Protein AF-A0A7L2WEG6-F1 (afdb_monomer_lite)

Radius of gyration: 17.52 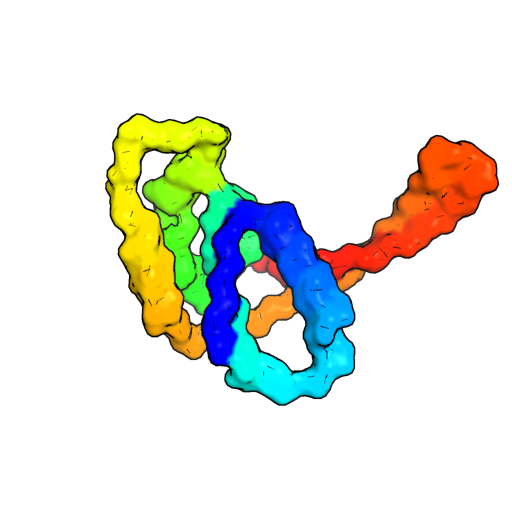Å; chains: 1; bounding box: 52×31×42 Å

Secondary structure (DSSP, 8-state):
-EEEEEE-HHHHHHHHHHHHHHHTTS-TTHHHH-EEEEEE-S--HHHHHHHHH-HHHHHHHSSHHHHHHHTSSS--SS-SS-HHHHHHHHHHH----PPP-EEEEEEEE--SSTTSPPEEEEEEEE-----

Foldseek 3Di:
DEAEQEEAQVSVLVVVVVCCVPPVPDDCVVVVVYAYHYAHQEDYPVLVVCCVVDVLSCVLQVDPLNNVQRNDPDHDPDNPDDNVVSVVVSSVPPDDGDDFAKDWDWDFADDPDPPDHTDIDIRIDGDDDDD

Structure (mmCIF, N/CA/C/O backbone):
data_AF-A0A7L2WEG6-F1
#
_entry.id   AF-A0A7L2WEG6-F1
#
loop_
_atom_site.group_PDB
_atom_site.id
_atom_site.type_symbol
_atom_site.label_atom_id
_atom_site.label_alt_id
_atom_site.label_comp_id
_atom_site.label_asym_id
_atom_site.label_entity_id
_atom_site.label_seq_id
_atom_site.pdbx_PDB_ins_code
_atom_site.Cartn_x
_atom_site.Cartn_y
_atom_site.Cartn_z
_atom_site.occupancy
_atom_site.B_iso_or_equiv
_atom_site.auth_seq_id
_atom_site.auth_comp_id
_atom_site.auth_asym_id
_atom_site.auth_atom_id
_atom_site.pdbx_PDB_model_num
ATOM 1 N N . LEU A 1 1 ? -3.238 -15.852 -1.498 1.00 93.31 1 LEU A N 1
ATOM 2 C CA . LEU A 1 1 ? -2.528 -15.437 -0.267 1.00 93.31 1 LEU A CA 1
ATOM 3 C C . LEU A 1 1 ? -2.514 -13.911 -0.178 1.00 93.31 1 LEU A C 1
ATOM 5 O O . LEU A 1 1 ? -2.204 -13.258 -1.169 1.00 93.31 1 LEU A O 1
ATOM 9 N N . LYS A 1 2 ? -2.889 -13.344 0.976 1.00 94.81 2 LYS A N 1
ATOM 10 C CA . LYS A 1 2 ? -2.813 -11.897 1.239 1.00 94.81 2 LYS A CA 1
ATOM 11 C C . LYS A 1 2 ? -1.497 -11.599 1.960 1.00 94.81 2 LYS A C 1
ATOM 13 O O . LYS A 1 2 ? -1.220 -12.216 2.983 1.00 94.81 2 LYS A O 1
ATOM 18 N N . VAL A 1 3 ? -0.703 -10.683 1.420 1.00 95.12 3 VAL A N 1
ATOM 19 C CA . VAL A 1 3 ? 0.551 -10.206 2.011 1.00 95.12 3 VAL A CA 1
ATOM 20 C C . VAL A 1 3 ? 0.301 -8.798 2.524 1.00 95.12 3 VAL A C 1
ATOM 22 O O . VAL A 1 3 ? 0.122 -7.872 1.735 1.00 95.12 3 VAL A O 1
ATOM 25 N N . VAL A 1 4 ? 0.233 -8.647 3.844 1.00 97.44 4 VAL A N 1
ATOM 26 C CA . VAL A 1 4 ? -0.031 -7.356 4.487 1.00 97.44 4 VAL A CA 1
ATOM 27 C C . VAL A 1 4 ? 1.297 -6.656 4.731 1.00 97.44 4 VAL A C 1
ATOM 29 O O . VAL A 1 4 ? 2.140 -7.152 5.474 1.00 97.44 4 VAL A O 1
ATOM 32 N N . ALA A 1 5 ? 1.486 -5.516 4.081 1.00 96.75 5 ALA A N 1
ATOM 33 C CA . ALA A 1 5 ? 2.670 -4.685 4.196 1.00 96.75 5 ALA A CA 1
ATOM 34 C C . ALA A 1 5 ? 2.345 -3.507 5.114 1.00 96.75 5 ALA A C 1
ATOM 36 O O . ALA A 1 5 ? 1.596 -2.615 4.727 1.00 96.75 5 ALA A O 1
ATOM 37 N N . VAL A 1 6 ? 2.870 -3.534 6.339 1.00 97.12 6 VAL A N 1
ATOM 38 C CA . VAL A 1 6 ? 2.653 -2.479 7.336 1.00 97.12 6 VAL A CA 1
ATOM 39 C C . VAL A 1 6 ? 3.914 -1.630 7.426 1.00 97.12 6 VAL A C 1
ATOM 41 O O . VAL A 1 6 ? 4.958 -2.119 7.855 1.00 97.12 6 VAL A O 1
ATOM 44 N N . GLY A 1 7 ? 3.839 -0.368 7.008 1.00 95.75 7 GLY A N 1
ATOM 45 C CA . GLY A 1 7 ? 5.000 0.516 7.058 1.00 95.75 7 GLY A CA 1
ATOM 46 C C . GLY A 1 7 ? 4.798 1.886 6.420 1.00 95.75 7 GLY A C 1
ATOM 47 O O . GLY A 1 7 ? 3.765 2.196 5.827 1.00 95.75 7 GLY A O 1
ATOM 48 N N . GLY A 1 8 ? 5.818 2.732 6.556 1.00 94.38 8 GLY A N 1
ATOM 49 C CA . GLY A 1 8 ? 5.856 4.045 5.914 1.00 94.38 8 GLY A CA 1
ATOM 50 C C . GLY A 1 8 ? 6.286 3.993 4.445 1.00 94.38 8 GLY A C 1
ATOM 51 O O . GLY A 1 8 ? 6.616 2.937 3.897 1.00 94.38 8 GLY A O 1
ATOM 52 N N . ALA A 1 9 ? 6.350 5.165 3.808 1.00 92.44 9 ALA A N 1
ATOM 53 C CA . ALA A 1 9 ? 6.665 5.296 2.381 1.00 92.44 9 ALA A CA 1
ATOM 54 C C . ALA A 1 9 ? 8.009 4.661 1.973 1.00 92.44 9 ALA A C 1
ATOM 56 O O . ALA A 1 9 ? 8.108 4.034 0.916 1.00 92.44 9 ALA A O 1
ATOM 57 N N . GLY A 1 10 ? 9.038 4.753 2.823 1.00 93.44 10 GLY A N 1
ATOM 58 C CA . GLY A 1 10 ? 10.347 4.134 2.572 1.00 93.44 10 GLY A CA 1
ATOM 59 C C . GLY A 1 10 ? 10.322 2.600 2.604 1.00 93.44 10 GLY A C 1
ATOM 60 O O . GLY A 1 10 ? 10.978 1.949 1.783 1.00 93.44 10 GLY A O 1
ATOM 61 N N . TYR A 1 11 ? 9.523 2.017 3.503 1.00 95.44 11 TYR A N 1
ATOM 62 C CA . TYR A 1 11 ? 9.319 0.570 3.579 1.00 95.44 11 TYR A CA 1
ATOM 63 C C . TYR A 1 11 ? 8.584 0.063 2.336 1.00 95.44 11 TYR A C 1
ATOM 65 O O . TYR A 1 11 ? 9.092 -0.823 1.650 1.00 95.44 11 TYR A O 1
ATOM 73 N N . HIS A 1 12 ? 7.460 0.686 1.967 1.00 95.31 12 HIS A N 1
ATOM 74 C CA . HIS A 1 12 ? 6.720 0.300 0.763 1.00 95.31 12 HIS A CA 1
ATOM 75 C C . HIS A 1 12 ? 7.523 0.515 -0.524 1.00 95.31 12 HIS A C 1
ATOM 77 O O . HIS A 1 12 ? 7.442 -0.305 -1.434 1.00 95.31 12 HIS A O 1
ATOM 83 N N . SER A 1 13 ? 8.377 1.542 -0.586 1.00 93.81 13 SER A N 1
ATOM 84 C CA . SER A 1 13 ? 9.316 1.725 -1.705 1.00 93.81 13 SER A CA 1
ATOM 85 C C . SER A 1 13 ? 10.346 0.592 -1.793 1.00 93.81 13 SER A C 1
ATOM 87 O O . SER A 1 13 ? 10.727 0.163 -2.881 1.00 93.81 13 SER A O 1
ATOM 89 N N . THR A 1 14 ? 10.807 0.078 -0.651 1.00 94.88 14 THR A N 1
ATOM 90 C CA . THR A 1 14 ? 11.708 -1.085 -0.608 1.00 94.88 14 THR A CA 1
ATOM 91 C C . THR A 1 14 ? 10.979 -2.365 -1.002 1.00 94.88 14 THR A C 1
ATOM 93 O O . THR A 1 14 ? 11.512 -3.147 -1.788 1.00 94.88 14 THR A O 1
ATOM 96 N N . LEU A 1 15 ? 9.742 -2.544 -0.538 1.00 94.88 15 LEU A N 1
ATOM 97 C CA . LEU A 1 15 ? 8.889 -3.655 -0.947 1.00 94.88 15 LEU A CA 1
ATOM 98 C C . LEU A 1 15 ? 8.625 -3.636 -2.457 1.00 94.88 15 LEU A C 1
ATOM 100 O O . LEU A 1 15 ? 8.749 -4.676 -3.095 1.00 94.88 15 LEU A O 1
ATOM 104 N N . LEU A 1 16 ? 8.341 -2.467 -3.039 1.00 94.94 16 LEU A N 1
ATOM 105 C CA . LEU A 1 16 ? 8.167 -2.300 -4.483 1.00 94.94 16 LEU A CA 1
ATOM 106 C C . LEU A 1 16 ? 9.428 -2.705 -5.253 1.00 94.94 16 LEU A C 1
ATOM 108 O O . LEU A 1 16 ? 9.336 -3.440 -6.232 1.00 94.94 16 LEU A O 1
ATOM 112 N N . ARG A 1 17 ? 10.616 -2.295 -4.789 1.00 94.88 17 ARG A N 1
ATOM 113 C CA . ARG A 1 17 ? 11.888 -2.749 -5.378 1.00 94.88 17 ARG A CA 1
ATOM 114 C C . ARG A 1 17 ? 12.020 -4.269 -5.349 1.00 94.88 17 ARG A C 1
ATOM 116 O O . ARG A 1 17 ? 12.395 -4.866 -6.356 1.00 94.88 17 ARG A O 1
ATOM 123 N N . CY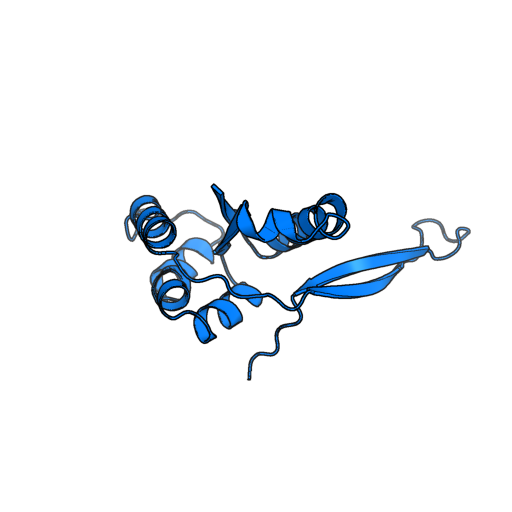S A 1 18 ? 11.699 -4.901 -4.221 1.00 93.38 18 CYS A N 1
ATOM 124 C CA . CYS A 1 18 ? 11.730 -6.359 -4.099 1.00 93.38 18 CYS A CA 1
ATOM 125 C C . CYS A 1 18 ? 10.706 -7.033 -5.019 1.00 93.38 18 CYS A C 1
ATOM 127 O O . CYS A 1 18 ? 11.039 -8.029 -5.659 1.00 93.38 18 CYS A O 1
ATOM 129 N N . PHE A 1 19 ? 9.498 -6.481 -5.104 1.00 92.81 19 PHE A N 1
ATOM 130 C CA . PHE A 1 19 ? 8.436 -6.936 -5.991 1.00 92.81 19 PHE A CA 1
ATOM 131 C C . PHE A 1 19 ? 8.883 -6.889 -7.455 1.00 92.81 19 PHE A C 1
ATOM 133 O O . PHE A 1 19 ? 8.857 -7.917 -8.124 1.00 92.81 19 PHE A O 1
ATOM 140 N N . VAL A 1 20 ? 9.381 -5.746 -7.937 1.00 93.00 20 VAL A N 1
ATOM 141 C CA . VAL A 1 20 ? 9.833 -5.598 -9.331 1.00 93.00 20 VAL A CA 1
ATOM 142 C C . VAL A 1 20 ? 10.987 -6.556 -9.622 1.00 93.00 20 VAL A C 1
ATOM 144 O O . VAL A 1 20 ? 10.927 -7.312 -10.588 1.00 93.00 20 VAL A O 1
ATOM 147 N N . ARG A 1 21 ? 11.989 -6.613 -8.734 1.00 92.44 21 ARG A N 1
ATOM 148 C CA . ARG A 1 21 ? 13.176 -7.463 -8.906 1.00 92.44 21 ARG A CA 1
ATOM 149 C C . ARG A 1 21 ? 12.860 -8.958 -8.985 1.00 92.44 21 ARG A C 1
ATOM 151 O O . ARG A 1 21 ? 13.499 -9.660 -9.759 1.00 92.44 21 ARG A O 1
ATOM 158 N N . HIS A 1 22 ? 11.941 -9.461 -8.161 1.00 91.50 22 HIS A N 1
ATOM 159 C CA . HIS A 1 22 ? 11.725 -10.910 -8.027 1.00 91.50 22 HIS A CA 1
ATOM 160 C C . HIS A 1 22 ? 10.451 -11.415 -8.708 1.00 91.50 22 HIS A C 1
ATOM 162 O O . HIS A 1 22 ? 10.366 -12.605 -9.019 1.00 91.50 22 HIS A O 1
ATOM 168 N N . LEU A 1 23 ? 9.458 -10.546 -8.908 1.00 90.38 23 LEU A N 1
ATOM 169 C CA . LEU A 1 23 ? 8.154 -10.895 -9.478 1.00 90.38 23 LEU A CA 1
ATOM 170 C C . LEU A 1 23 ? 7.897 -10.218 -10.827 1.00 90.38 23 LEU A C 1
ATOM 172 O O . LEU A 1 23 ? 7.158 -10.776 -11.630 1.00 90.38 23 LEU A O 1
ATOM 176 N N . GLY A 1 24 ? 8.529 -9.074 -11.116 1.00 87.25 24 GLY A N 1
ATOM 177 C CA . GLY A 1 24 ? 8.292 -8.322 -12.355 1.00 87.25 24 GLY A CA 1
ATOM 178 C C . GLY A 1 24 ? 8.636 -9.094 -13.632 1.00 87.25 24 GLY A C 1
ATOM 179 O O . GLY A 1 24 ? 7.945 -8.948 -14.632 1.00 87.25 24 GLY A O 1
ATOM 180 N N . ALA A 1 25 ? 9.650 -9.964 -13.583 1.00 86.06 25 ALA A N 1
ATOM 181 C CA . ALA A 1 25 ? 10.054 -10.811 -14.710 1.00 86.06 25 ALA A CA 1
ATOM 182 C C . ALA A 1 25 ? 9.363 -12.191 -14.743 1.00 86.06 25 ALA A C 1
ATOM 184 O O . ALA A 1 25 ? 9.636 -12.995 -15.634 1.00 86.06 25 ALA A O 1
ATOM 185 N N . LYS A 1 26 ? 8.509 -12.513 -13.759 1.00 88.75 26 LYS A N 1
ATOM 186 C CA . LYS A 1 26 ? 7.791 -13.796 -13.715 1.00 88.75 26 LYS A CA 1
ATOM 187 C C . LYS A 1 26 ? 6.522 -13.749 -14.569 1.00 88.75 26 LYS A C 1
ATOM 189 O O . LYS A 1 26 ? 5.933 -12.688 -14.745 1.00 88.75 26 LYS A O 1
ATOM 194 N N . SER A 1 27 ? 6.065 -14.922 -15.021 1.00 88.38 27 SER A N 1
ATOM 195 C CA . SER A 1 27 ? 4.769 -15.076 -15.701 1.00 88.38 27 SER A CA 1
ATOM 196 C C . SER A 1 27 ? 3.633 -14.432 -14.885 1.00 88.38 27 SER A C 1
ATOM 198 O O . SER A 1 27 ? 3.599 -14.649 -13.671 1.00 88.38 27 SER A O 1
ATOM 200 N N . PRO A 1 28 ? 2.679 -13.704 -15.502 1.00 85.69 28 PRO A N 1
ATOM 201 C CA . PRO A 1 28 ? 1.598 -13.001 -14.800 1.00 85.69 28 PRO A CA 1
ATOM 202 C C . PRO A 1 28 ? 0.714 -13.874 -13.898 1.00 85.69 28 PRO A C 1
ATOM 204 O O . PRO A 1 28 ? -0.022 -13.335 -13.077 1.00 85.69 28 PRO A O 1
ATOM 207 N N . GLU A 1 29 ? 0.787 -15.204 -14.001 1.00 89.88 29 GLU A N 1
ATOM 208 C CA . GLU A 1 29 ? 0.057 -16.156 -13.149 1.00 89.88 29 GLU A CA 1
ATOM 209 C C . GLU A 1 29 ? 0.187 -15.857 -11.647 1.00 89.88 29 GLU A C 1
ATOM 211 O O . GLU A 1 29 ? -0.770 -16.034 -10.890 1.00 89.88 29 GLU A O 1
ATOM 216 N N . TRP A 1 30 ? 1.338 -15.333 -11.200 1.00 88.00 30 TRP A N 1
ATOM 217 C CA . TRP A 1 30 ? 1.547 -14.999 -9.789 1.00 88.00 30 TRP A CA 1
ATOM 218 C C . TRP A 1 30 ? 0.569 -13.939 -9.255 1.00 88.00 30 TRP A C 1
ATOM 220 O O . TRP A 1 30 ? 0.266 -13.954 -8.056 1.00 88.00 30 TRP A O 1
ATOM 230 N N . LEU A 1 31 ? 0.015 -13.086 -10.126 1.00 85.50 31 LEU A N 1
ATOM 231 C CA . LEU A 1 31 ? -1.012 -12.091 -9.783 1.00 85.50 31 LEU A CA 1
ATOM 232 C C . LEU A 1 31 ? -2.303 -12.743 -9.263 1.00 85.50 31 LEU A C 1
ATOM 234 O O . LEU A 1 31 ? -3.036 -12.130 -8.487 1.00 85.50 31 LEU A O 1
ATOM 238 N N . GLY A 1 32 ? -2.577 -13.995 -9.645 1.00 87.94 32 GLY A N 1
ATOM 239 C CA . GLY A 1 32 ? -3.700 -14.771 -9.115 1.00 87.94 32 GLY A CA 1
ATOM 240 C C . GLY A 1 32 ? -3.445 -15.334 -7.712 1.00 87.94 32 GLY A C 1
ATOM 241 O O . GLY A 1 32 ? -4.388 -15.537 -6.944 1.00 87.94 32 GLY A O 1
ATOM 242 N N . TYR A 1 33 ? -2.179 -15.556 -7.344 1.00 90.44 33 TYR A N 1
ATOM 243 C CA . TYR A 1 33 ? -1.803 -16.217 -6.090 1.00 90.44 33 TYR A CA 1
ATOM 244 C C . TYR A 1 33 ? -1.512 -15.241 -4.949 1.00 90.44 33 TYR A C 1
ATOM 246 O O . TYR A 1 33 ? -1.778 -15.564 -3.785 1.00 90.44 33 TYR A O 1
ATOM 254 N N . LEU A 1 34 ? -0.979 -14.057 -5.254 1.00 92.12 34 LEU A N 1
ATOM 255 C CA . LEU A 1 34 ? -0.543 -13.072 -4.264 1.00 92.12 34 LEU A CA 1
ATOM 256 C C . LEU A 1 34 ? -1.316 -11.765 -4.407 1.00 92.12 34 LEU A C 1
ATOM 258 O O . LEU A 1 34 ? -1.416 -11.198 -5.488 1.00 92.12 34 LEU A O 1
ATOM 262 N N . ARG A 1 35 ? -1.810 -11.252 -3.280 1.00 92.62 35 ARG A N 1
ATOM 263 C CA . ARG A 1 35 ? -2.398 -9.913 -3.187 1.00 92.62 35 ARG A CA 1
ATOM 264 C C . ARG A 1 35 ? -1.675 -9.126 -2.113 1.00 92.62 35 ARG A C 1
ATOM 266 O O . ARG A 1 35 ? -1.686 -9.530 -0.951 1.00 92.62 35 ARG A O 1
ATOM 273 N N . PHE A 1 36 ? -1.056 -8.020 -2.501 1.00 94.50 36 PHE A N 1
ATOM 274 C CA . PHE A 1 36 ? -0.386 -7.115 -1.576 1.00 94.50 36 PHE A CA 1
ATOM 275 C C . PHE A 1 36 ? -1.396 -6.110 -1.026 1.00 94.50 36 PHE A C 1
ATOM 277 O O . PHE A 1 36 ? -2.108 -5.462 -1.788 1.00 94.50 36 PHE A O 1
ATOM 284 N N . LEU A 1 37 ? -1.462 -5.997 0.296 1.00 96.38 37 LEU A N 1
ATOM 285 C CA . LEU A 1 37 ? -2.316 -5.051 1.003 1.00 96.38 37 LEU A CA 1
ATOM 286 C C . LEU A 1 37 ? -1.420 -4.057 1.730 1.00 96.38 37 LEU A C 1
ATOM 288 O O . LEU A 1 37 ? -0.727 -4.435 2.672 1.00 96.38 37 LEU A O 1
ATOM 292 N N . LEU A 1 38 ? -1.422 -2.802 1.286 1.00 96.19 38 LEU A N 1
ATOM 293 C CA . LEU A 1 38 ? -0.663 -1.748 1.953 1.00 96.19 38 LEU A CA 1
ATOM 294 C C . LEU A 1 38 ? -1.413 -1.275 3.204 1.00 96.19 38 LEU A C 1
ATOM 296 O O . LEU A 1 38 ? -2.633 -1.118 3.174 1.00 96.19 38 LEU A O 1
ATOM 300 N N . VAL A 1 39 ? -0.681 -1.056 4.290 1.00 97.75 39 VAL A N 1
ATOM 301 C CA . VAL A 1 39 ? -1.156 -0.438 5.531 1.00 97.75 39 VAL A CA 1
ATOM 302 C C . VAL A 1 39 ? -0.184 0.703 5.843 1.00 97.75 39 VAL A C 1
ATOM 304 O O . VAL A 1 39 ? 0.958 0.446 6.238 1.00 97.75 39 VAL A O 1
ATOM 307 N N . PRO A 1 40 ? -0.575 1.964 5.594 1.00 96.75 40 PRO A N 1
ATOM 308 C CA . PRO A 1 40 ? 0.345 3.087 5.641 1.00 96.75 40 PRO A CA 1
ATOM 309 C C . PRO A 1 40 ? 0.594 3.524 7.083 1.00 96.75 40 PRO A C 1
ATOM 311 O O . PRO A 1 40 ? -0.350 3.753 7.836 1.00 96.75 40 PRO A O 1
ATOM 314 N N . LEU A 1 41 ? 1.861 3.694 7.449 1.00 94.94 41 LEU A N 1
ATOM 315 C CA . LEU A 1 41 ? 2.259 4.374 8.680 1.00 94.94 41 LEU A CA 1
ATOM 316 C C . LEU A 1 41 ? 2.788 5.768 8.320 1.00 94.94 41 LEU A C 1
ATOM 318 O O . LEU A 1 41 ? 3.813 5.889 7.645 1.00 94.94 41 LEU A O 1
ATOM 322 N N . GLY A 1 42 ? 2.066 6.809 8.731 1.00 90.00 42 GLY A N 1
ATOM 323 C CA . GLY A 1 42 ? 2.384 8.203 8.416 1.00 90.00 42 GLY A CA 1
ATOM 324 C C . GLY A 1 42 ? 1.961 8.638 7.006 1.00 90.00 42 GLY A C 1
ATOM 325 O O . GLY A 1 42 ? 1.163 7.985 6.329 1.00 90.00 42 GLY A O 1
ATOM 326 N N . THR A 1 43 ? 2.476 9.785 6.560 1.00 87.12 43 THR A N 1
ATOM 327 C CA . THR A 1 43 ? 2.151 10.383 5.257 1.00 87.12 43 THR A CA 1
ATOM 328 C C . THR A 1 43 ? 2.664 9.520 4.106 1.00 87.12 43 THR A C 1
ATOM 330 O O . THR A 1 43 ? 3.842 9.169 4.047 1.00 87.12 43 THR A O 1
ATOM 333 N N . HIS A 1 44 ? 1.781 9.182 3.161 1.00 91.19 44 HIS A N 1
ATOM 334 C CA . HIS A 1 44 ? 2.107 8.237 2.097 1.00 91.19 44 HIS A CA 1
ATOM 335 C C . HIS A 1 44 ? 1.388 8.586 0.778 1.00 91.19 44 HIS A C 1
ATOM 337 O O . HIS A 1 44 ? 0.177 8.384 0.688 1.00 91.19 44 HIS A O 1
ATOM 343 N N . PRO A 1 45 ? 2.100 9.021 -0.283 1.00 86.62 45 PRO A N 1
ATOM 344 C CA . PRO A 1 45 ? 1.479 9.436 -1.551 1.00 86.62 45 PRO A CA 1
ATOM 345 C C . PRO A 1 45 ? 0.612 8.344 -2.194 1.00 86.62 45 PRO A C 1
ATOM 347 O O . PRO A 1 45 ? -0.532 8.578 -2.568 1.00 86.62 45 PRO A O 1
ATOM 350 N N . VAL A 1 46 ? 1.105 7.099 -2.220 1.00 91.75 46 VAL A N 1
ATOM 351 C CA . VAL A 1 46 ? 0.325 5.961 -2.749 1.00 91.75 46 VAL A CA 1
ATOM 352 C C . VAL A 1 46 ? -0.931 5.681 -1.917 1.00 91.75 46 VAL A C 1
ATOM 354 O O . VAL A 1 46 ? -1.922 5.221 -2.464 1.00 91.75 46 VAL A O 1
ATOM 357 N N . ALA A 1 47 ? -0.933 5.980 -0.611 1.00 93.56 47 ALA A N 1
ATOM 358 C CA . ALA A 1 47 ? -2.112 5.757 0.221 1.00 93.56 47 ALA A CA 1
ATOM 359 C C . ALA A 1 47 ? -3.231 6.748 -0.112 1.00 93.56 47 ALA A C 1
ATOM 361 O O . ALA A 1 47 ? -4.395 6.369 -0.081 1.00 93.56 47 ALA A O 1
ATOM 362 N N . GLN A 1 48 ? -2.883 7.989 -0.464 1.00 91.88 48 GLN A N 1
ATOM 363 C CA . GLN A 1 48 ? -3.859 8.983 -0.914 1.00 91.88 48 GLN A CA 1
ATOM 364 C C . GLN A 1 48 ? -4.529 8.542 -2.219 1.00 91.88 48 GLN A C 1
ATOM 366 O O . GLN A 1 48 ? -5.752 8.554 -2.299 1.00 91.88 48 GLN A O 1
ATOM 371 N N . TYR A 1 49 ? -3.745 8.067 -3.194 1.00 92.81 49 TYR A N 1
ATOM 372 C CA . TYR A 1 49 ? -4.291 7.480 -4.421 1.00 92.81 49 TYR A CA 1
ATOM 373 C C . TYR A 1 49 ? -5.156 6.243 -4.136 1.00 92.81 49 TYR A C 1
ATOM 375 O O . TYR A 1 49 ? -6.270 6.137 -4.630 1.00 92.81 49 TYR A O 1
ATOM 383 N N . LEU A 1 50 ? -4.687 5.317 -3.294 1.00 94.00 50 LEU A N 1
ATOM 384 C CA . LEU A 1 50 ? -5.471 4.130 -2.943 1.00 94.00 50 LEU A CA 1
ATOM 385 C C . LEU A 1 50 ? -6.807 4.490 -2.289 1.00 94.00 50 LEU A C 1
ATOM 387 O O . LEU A 1 50 ? -7.812 3.862 -2.593 1.00 94.00 50 LEU A O 1
ATOM 391 N N . GLY A 1 51 ? -6.846 5.516 -1.439 1.00 94.31 51 GLY A N 1
ATOM 392 C CA . GLY A 1 51 ? -8.100 5.982 -0.854 1.00 94.31 51 GLY A CA 1
ATOM 393 C C . GLY A 1 51 ? -9.035 6.693 -1.833 1.00 94.31 51 GLY A C 1
ATOM 394 O O . GLY A 1 51 ? -10.232 6.734 -1.560 1.00 94.31 51 GLY A O 1
ATOM 395 N N . SER A 1 52 ? -8.539 7.218 -2.962 1.00 92.56 52 SER A N 1
ATOM 396 C CA . SER A 1 52 ? -9.402 7.794 -4.004 1.00 92.56 52 SER A CA 1
ATOM 397 C C . SER A 1 52 ? -10.050 6.728 -4.893 1.00 92.56 52 SER A C 1
ATOM 399 O O . SER A 1 52 ? -11.149 6.951 -5.397 1.00 92.56 52 SER A O 1
ATOM 401 N N . VAL A 1 53 ? -9.413 5.562 -5.051 1.00 93.12 53 VAL A N 1
ATOM 402 C CA . VAL A 1 53 ? -9.941 4.436 -5.849 1.00 93.12 53 VAL A CA 1
ATOM 403 C C . VAL A 1 53 ? -10.600 3.338 -5.006 1.00 93.12 53 VAL A C 1
ATOM 405 O O . VAL A 1 53 ? -11.314 2.490 -5.540 1.00 93.12 53 VAL A O 1
ATOM 408 N N . ASP A 1 54 ? -10.391 3.346 -3.687 1.00 95.19 54 ASP A N 1
ATOM 409 C CA . ASP A 1 54 ? -10.941 2.370 -2.749 1.00 95.19 54 ASP A CA 1
ATOM 410 C C . ASP A 1 54 ? -11.439 3.047 -1.463 1.00 95.19 54 ASP A C 1
ATOM 412 O O . ASP A 1 54 ? -10.675 3.385 -0.554 1.00 95.19 54 ASP A O 1
ATOM 416 N N . GLY A 1 55 ? -12.761 3.196 -1.354 1.00 95.12 55 GLY A N 1
ATOM 417 C CA . GLY A 1 55 ? -13.389 3.815 -0.186 1.00 95.12 55 GLY A CA 1
ATOM 418 C C . GLY A 1 55 ? -13.176 3.039 1.120 1.00 95.12 55 GLY A C 1
ATOM 419 O O . GLY A 1 55 ? -13.139 3.653 2.186 1.00 95.12 55 GLY A O 1
ATOM 420 N N . ARG A 1 56 ? -12.982 1.709 1.075 1.00 95.62 56 ARG A N 1
ATOM 421 C CA . ARG A 1 56 ? -12.686 0.906 2.276 1.00 95.62 56 ARG A CA 1
ATOM 422 C C . ARG A 1 56 ? -11.265 1.174 2.755 1.00 95.62 56 ARG A C 1
ATOM 424 O O . ARG A 1 56 ? -11.058 1.309 3.959 1.00 95.62 56 ARG A O 1
ATOM 431 N N . TYR A 1 57 ? -10.310 1.271 1.831 1.00 96.88 57 TYR A N 1
ATOM 432 C CA . TYR A 1 57 ? -8.949 1.696 2.154 1.00 96.88 57 TYR A CA 1
ATOM 433 C C . TYR A 1 57 ? -8.944 3.111 2.748 1.00 96.88 57 TYR A C 1
ATOM 435 O O . TYR A 1 57 ? -8.354 3.338 3.806 1.00 96.88 57 TYR A O 1
ATOM 443 N N . GLY A 1 58 ? -9.649 4.045 2.098 1.00 96.06 58 GLY A N 1
ATOM 444 C CA . GLY A 1 58 ? -9.784 5.427 2.556 1.0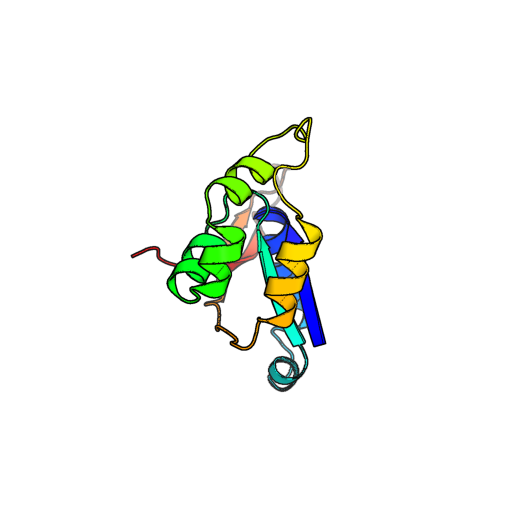0 96.06 58 GLY A CA 1
ATOM 445 C C . GLY A 1 58 ? -10.339 5.522 3.979 1.00 96.06 58 GLY A C 1
ATOM 446 O O . GLY A 1 58 ? -9.718 6.142 4.840 1.00 96.06 58 GLY A O 1
ATOM 447 N N . ALA A 1 59 ? -11.452 4.838 4.252 1.00 95.50 59 ALA A N 1
ATOM 448 C CA . ALA A 1 59 ? -12.079 4.818 5.574 1.00 95.50 59 ALA A CA 1
ATOM 449 C C . ALA A 1 59 ? -11.199 4.171 6.658 1.00 95.50 59 ALA A C 1
ATOM 451 O O . ALA A 1 59 ? -11.275 4.561 7.820 1.00 95.50 59 ALA A O 1
ATOM 452 N N . ALA A 1 60 ? -10.368 3.188 6.302 1.00 96.31 60 ALA A N 1
ATOM 453 C CA . ALA A 1 60 ? -9.498 2.516 7.262 1.00 96.31 60 ALA A CA 1
ATOM 454 C C . ALA A 1 60 ? -8.278 3.367 7.655 1.00 96.31 60 ALA A C 1
ATOM 456 O O . ALA A 1 60 ? -7.892 3.370 8.827 1.00 96.31 60 ALA A O 1
ATOM 457 N N . PHE A 1 61 ? -7.657 4.055 6.690 1.00 97.12 61 PHE A N 1
ATOM 458 C CA . PHE A 1 61 ? -6.293 4.573 6.864 1.00 97.12 61 PHE A CA 1
ATOM 459 C C . PHE A 1 61 ? -6.093 6.057 6.545 1.00 97.12 61 PHE A C 1
ATOM 461 O O . PHE A 1 61 ? -5.016 6.588 6.823 1.00 97.12 61 PHE A O 1
ATOM 468 N N . LEU A 1 62 ? -7.077 6.736 5.947 1.00 95.31 62 LEU A N 1
ATOM 469 C CA . LEU A 1 62 ? -6.980 8.173 5.654 1.00 95.31 62 LEU A CA 1
ATOM 470 C C . LEU A 1 62 ? -7.750 9.048 6.651 1.00 95.31 62 LEU A C 1
ATOM 472 O O . LEU A 1 62 ? -7.656 10.278 6.575 1.00 95.31 62 LEU A O 1
ATOM 476 N N . ASP A 1 63 ? -8.462 8.440 7.604 1.00 93.81 63 ASP A N 1
ATOM 477 C CA . ASP A 1 63 ? -9.125 9.174 8.679 1.00 93.81 63 ASP A CA 1
ATOM 478 C C . ASP A 1 63 ? -8.101 9.920 9.569 1.00 93.81 63 ASP A C 1
ATOM 480 O O . ASP A 1 63 ? -6.926 9.536 9.652 1.00 93.81 63 ASP A O 1
ATOM 484 N N . PRO A 1 64 ? -8.494 11.039 10.209 1.00 92.81 64 PRO A N 1
ATOM 485 C CA . PRO A 1 64 ? -7.594 11.774 11.094 1.00 92.81 64 PRO A CA 1
ATOM 486 C C . PRO A 1 64 ? -6.995 10.912 12.221 1.00 92.81 64 PRO A C 1
ATOM 488 O O . PRO A 1 64 ? -5.776 10.967 12.377 1.00 92.81 64 PRO A O 1
ATOM 491 N N . PRO A 1 65 ? -7.760 10.050 12.930 1.00 93.75 65 PRO A N 1
ATOM 492 C CA . PRO A 1 65 ? -7.205 9.212 13.993 1.00 93.75 65 PRO A CA 1
ATOM 493 C C . PRO A 1 65 ? -6.033 8.327 13.553 1.00 93.75 65 PRO A C 1
ATOM 495 O O . PRO A 1 65 ? -5.025 8.263 14.258 1.00 93.75 65 PRO A O 1
ATOM 498 N N . TRP A 1 66 ? -6.122 7.659 12.396 1.00 95.62 66 TRP A N 1
ATOM 499 C CA . TRP A 1 66 ? -5.024 6.826 11.901 1.00 95.62 66 TRP A CA 1
ATOM 500 C C . TRP A 1 66 ? -3.795 7.660 11.545 1.00 95.62 66 TRP A C 1
ATOM 502 O O . TRP A 1 66 ? -2.670 7.322 11.926 1.00 95.62 66 TRP A O 1
ATOM 512 N N . ARG A 1 67 ? -4.004 8.776 10.837 1.00 92.75 67 ARG A N 1
ATOM 513 C CA . ARG A 1 67 ? -2.908 9.661 10.419 1.00 92.75 67 ARG A CA 1
ATOM 514 C C . ARG A 1 67 ? -2.211 10.321 11.602 1.00 92.75 67 ARG A C 1
ATOM 516 O O . ARG A 1 67 ? -0.991 10.446 11.577 1.00 92.75 67 ARG A O 1
ATOM 523 N N . GLU A 1 68 ? -2.953 10.724 12.626 1.00 91.50 68 GLU A N 1
ATOM 524 C CA . GLU A 1 68 ? -2.393 11.328 13.836 1.00 91.50 68 GLU A CA 1
ATOM 525 C C . GLU A 1 68 ? -1.620 10.318 14.681 1.00 91.50 68 GLU A C 1
ATOM 527 O O . GLU A 1 68 ? -0.561 10.661 15.205 1.00 91.50 68 GLU A O 1
ATOM 532 N N . LEU A 1 69 ? -2.113 9.079 14.790 1.00 93.75 69 LEU A N 1
ATOM 533 C CA . LEU A 1 69 ? -1.435 8.014 15.528 1.00 93.75 69 LEU A CA 1
ATOM 534 C C . LEU A 1 69 ? -0.062 7.695 14.921 1.00 93.75 69 LEU A C 1
ATOM 536 O O . LEU A 1 69 ? 0.933 7.648 15.639 1.00 93.75 69 LEU A O 1
ATOM 540 N N . PHE A 1 70 ? 0.002 7.515 13.599 1.00 93.69 70 PHE A N 1
ATOM 541 C CA . PHE A 1 70 ? 1.232 7.108 12.906 1.00 93.69 70 PHE A CA 1
ATOM 542 C C . PHE A 1 70 ? 2.029 8.265 12.290 1.00 93.69 70 PHE A C 1
ATOM 544 O O . PHE A 1 70 ? 3.052 8.035 11.648 1.00 93.69 70 PHE A O 1
ATOM 551 N N . GLY A 1 71 ? 1.569 9.504 12.462 1.00 90.44 71 GLY A N 1
ATOM 552 C CA . GLY A 1 71 ? 2.304 10.715 12.089 1.00 90.44 71 GLY A CA 1
ATOM 553 C C . GLY A 1 71 ? 3.236 11.232 13.188 1.00 90.44 71 GLY A C 1
ATOM 554 O O . GLY A 1 71 ? 4.048 12.116 12.924 1.00 90.44 71 GLY A O 1
ATOM 555 N N . ARG A 1 72 ? 3.128 10.703 14.412 1.00 88.62 72 ARG A N 1
ATOM 556 C CA . ARG A 1 72 ? 3.954 11.092 15.564 1.00 88.62 72 ARG A CA 1
ATOM 557 C C . ARG A 1 72 ? 5.230 10.254 15.630 1.00 88.62 72 ARG A C 1
ATOM 559 O O . ARG A 1 72 ? 5.235 9.083 15.263 1.00 88.62 72 ARG A O 1
ATOM 566 N N . SER A 1 73 ? 6.308 10.856 16.128 1.00 87.06 73 SER A N 1
ATOM 567 C CA . SER A 1 73 ? 7.569 10.156 16.409 1.00 87.06 73 SER A CA 1
ATOM 568 C C . SER A 1 73 ? 7.508 9.308 17.679 1.00 87.06 73 SER A C 1
ATOM 570 O O . SER A 1 73 ? 8.257 8.345 17.807 1.00 87.06 73 SER A O 1
ATOM 572 N N . GLU A 1 74 ? 6.632 9.675 18.613 1.00 88.88 74 GLU A N 1
ATOM 573 C CA . GLU A 1 74 ? 6.470 9.016 19.906 1.00 88.88 74 GLU A CA 1
ATOM 574 C C . GLU A 1 74 ? 5.139 8.255 19.970 1.00 88.88 74 GLU A C 1
ATOM 576 O O . GLU A 1 74 ? 4.134 8.728 19.422 1.00 88.88 74 GLU A O 1
ATOM 581 N N . PRO A 1 75 ? 5.107 7.087 20.638 1.00 86.81 75 PRO A N 1
ATOM 582 C CA . PRO A 1 75 ? 3.872 6.345 20.844 1.00 86.81 75 PRO A CA 1
ATOM 583 C C . PRO A 1 75 ? 2.906 7.149 21.728 1.00 86.81 75 PRO A C 1
ATOM 585 O O . PRO A 1 75 ? 3.342 7.881 22.621 1.00 86.81 75 PRO A O 1
ATOM 588 N N . PRO A 1 76 ? 1.585 7.026 21.520 1.00 88.19 76 PRO A N 1
ATOM 589 C CA . PRO A 1 76 ? 0.624 7.704 22.374 1.00 88.19 76 PRO A CA 1
ATOM 590 C C . PRO A 1 76 ? 0.624 7.090 23.783 1.00 88.19 76 PRO A C 1
ATOM 592 O O . PRO A 1 76 ? 0.889 5.902 23.957 1.00 88.19 76 PRO A O 1
ATOM 595 N N . ALA A 1 77 ? 0.260 7.889 24.789 1.00 90.50 77 ALA A N 1
ATOM 596 C CA . ALA A 1 77 ? 0.103 7.400 26.162 1.00 90.50 77 ALA A CA 1
ATOM 597 C C . ALA A 1 77 ? -1.028 6.362 26.293 1.00 90.50 77 ALA A C 1
ATOM 599 O O . ALA A 1 77 ? -0.963 5.464 27.129 1.00 90.50 77 ALA A O 1
ATOM 600 N N . THR A 1 78 ? -2.060 6.481 25.456 1.00 89.81 78 THR A N 1
ATOM 601 C CA . THR A 1 78 ? -3.180 5.544 25.359 1.00 89.81 78 THR A CA 1
ATOM 602 C C . THR A 1 78 ? -3.481 5.243 23.897 1.00 89.81 78 THR A C 1
ATOM 604 O O . THR A 1 78 ? -3.383 6.116 23.034 1.00 89.81 78 THR A O 1
ATOM 607 N N . GLU A 1 79 ? -3.846 3.998 23.597 1.00 85.88 79 GLU A N 1
ATOM 608 C CA . GLU A 1 79 ? -4.219 3.607 22.238 1.00 85.88 79 GLU A CA 1
ATOM 609 C C . GLU A 1 79 ? -5.585 4.233 21.884 1.00 85.88 79 GLU A C 1
ATOM 611 O O . GLU A 1 79 ? -6.574 3.956 22.567 1.00 85.88 79 GLU A O 1
ATOM 616 N N . PRO A 1 80 ? -5.681 5.087 20.845 1.00 89.44 80 PRO A N 1
ATOM 617 C CA . PRO A 1 80 ? -6.912 5.829 20.559 1.00 89.44 80 PRO A CA 1
ATOM 618 C C . PRO A 1 80 ? -8.033 4.943 19.991 1.00 89.44 80 PRO A C 1
ATOM 620 O O . PRO A 1 80 ? -9.201 5.323 20.022 1.00 89.44 80 PRO A O 1
ATOM 623 N N . PHE A 1 81 ? -7.687 3.779 19.437 1.00 94.44 81 PHE A N 1
ATOM 624 C CA . PHE A 1 81 ? -8.605 2.775 18.899 1.00 94.44 81 PHE A CA 1
ATOM 625 C C . PHE A 1 81 ? -7.855 1.454 18.692 1.00 94.44 81 PHE A C 1
ATOM 627 O O . PHE A 1 81 ? -6.644 1.463 18.543 1.00 94.44 81 PHE A O 1
ATOM 634 N N . ASN A 1 82 ? -8.571 0.331 18.584 1.00 95.44 82 ASN A N 1
ATOM 635 C CA . ASN A 1 82 ? -7.966 -0.983 18.332 1.00 95.44 82 ASN A CA 1
ATOM 636 C C . ASN A 1 82 ? -7.304 -1.057 16.938 1.00 95.44 82 ASN A C 1
ATOM 638 O O . ASN A 1 82 ? -7.983 -1.310 15.931 1.00 95.44 82 ASN A O 1
ATOM 642 N N . VAL A 1 83 ? -5.983 -0.858 16.874 1.00 95.38 83 VAL A N 1
ATOM 643 C CA . VAL A 1 83 ? -5.200 -0.875 15.625 1.00 95.38 83 VAL A CA 1
ATOM 644 C C . VAL A 1 83 ? -5.274 -2.243 14.954 1.00 95.38 83 VAL A C 1
ATOM 646 O O . VAL A 1 83 ? -5.551 -2.340 13.755 1.00 95.38 83 VAL A O 1
ATOM 649 N N . VAL A 1 84 ? -5.067 -3.312 15.727 1.00 96.19 84 VAL A N 1
ATOM 650 C CA . VAL A 1 84 ? -5.048 -4.690 15.215 1.00 96.19 84 VAL A CA 1
ATOM 651 C C . VAL A 1 84 ? -6.409 -5.061 14.635 1.00 96.19 84 VAL A C 1
ATOM 653 O O . VAL A 1 84 ? -6.489 -5.561 13.514 1.00 96.19 84 VAL A O 1
ATOM 656 N N . GLY A 1 85 ? -7.489 -4.757 15.356 1.00 98.00 85 GLY A N 1
ATOM 657 C CA . GLY A 1 85 ? -8.858 -4.996 14.905 1.00 98.00 85 GLY A CA 1
ATOM 658 C C . GLY A 1 85 ? -9.177 -4.255 13.609 1.00 98.00 85 GLY A C 1
ATOM 659 O O . GLY A 1 85 ? -9.775 -4.834 12.701 1.00 98.00 85 GLY A O 1
ATOM 660 N N . ARG A 1 86 ? -8.711 -3.008 13.473 1.00 97.75 86 ARG A N 1
ATOM 661 C CA . ARG A 1 86 ? -8.887 -2.227 12.244 1.00 97.75 86 ARG A CA 1
ATOM 662 C C . ARG A 1 86 ? -8.137 -2.841 11.056 1.00 97.75 86 ARG A C 1
ATOM 664 O O . ARG A 1 86 ? -8.725 -2.987 9.982 1.00 97.75 86 ARG A O 1
ATOM 671 N N . ILE A 1 87 ? -6.879 -3.255 11.242 1.00 97.88 87 ILE A N 1
ATOM 672 C CA . ILE A 1 87 ? -6.101 -3.943 10.196 1.00 97.88 87 ILE A CA 1
ATOM 673 C C . ILE A 1 87 ? -6.784 -5.258 9.807 1.00 97.88 87 ILE A C 1
ATOM 675 O O . ILE A 1 87 ? -6.958 -5.525 8.620 1.00 97.88 87 ILE A O 1
ATOM 679 N N . LEU A 1 88 ? -7.219 -6.066 10.777 1.00 98.06 88 LEU A N 1
ATOM 680 C CA . LEU A 1 88 ? -7.907 -7.334 10.513 1.00 98.06 88 LEU A CA 1
ATOM 681 C C . LEU A 1 88 ? -9.222 -7.134 9.750 1.00 98.06 88 LEU A C 1
ATOM 683 O O . LEU A 1 88 ? -9.507 -7.892 8.819 1.00 98.06 88 LEU A O 1
ATOM 687 N N . ALA A 1 89 ? -9.998 -6.101 10.087 1.00 97.75 89 ALA A N 1
ATOM 688 C CA . ALA A 1 89 ? -11.216 -5.747 9.363 1.00 97.75 89 ALA A CA 1
ATOM 689 C C . ALA A 1 89 ? -10.917 -5.360 7.904 1.00 97.75 89 ALA A C 1
ATOM 691 O O . ALA A 1 89 ? -11.582 -5.851 6.988 1.00 97.75 89 ALA A O 1
ATOM 692 N N . TYR A 1 90 ? -9.874 -4.556 7.668 1.00 97.62 90 TYR A N 1
ATOM 693 C CA . TYR A 1 90 ? -9.412 -4.231 6.316 1.00 97.62 90 TYR A CA 1
ATOM 694 C C . TYR A 1 90 ? -8.962 -5.481 5.549 1.00 97.62 90 TYR A C 1
ATOM 696 O O . TYR A 1 90 ? -9.427 -5.718 4.435 1.00 97.62 90 TYR A O 1
ATOM 704 N N . VAL A 1 91 ? -8.116 -6.322 6.150 1.00 97.12 91 VAL A N 1
ATOM 705 C CA . VAL A 1 91 ? -7.598 -7.546 5.520 1.00 97.12 91 VAL A CA 1
ATOM 706 C C . VAL A 1 91 ? -8.733 -8.498 5.163 1.00 97.12 91 VAL A C 1
ATOM 708 O O . VAL A 1 91 ? -8.740 -9.044 4.060 1.00 97.12 91 VAL A O 1
ATOM 711 N N . THR A 1 92 ? -9.708 -8.674 6.051 1.00 97.06 92 THR A N 1
ATOM 712 C CA . THR A 1 92 ? -10.873 -9.540 5.821 1.00 97.06 92 THR A CA 1
ATOM 713 C C . THR A 1 92 ? -11.761 -8.970 4.717 1.00 97.06 92 THR A C 1
ATOM 715 O O . THR A 1 92 ? -12.131 -9.691 3.791 1.00 97.06 92 THR A O 1
ATOM 718 N N . GLY A 1 93 ? -12.022 -7.662 4.756 1.00 95.50 93 GLY A N 1
ATOM 719 C CA . GLY A 1 93 ? -12.839 -6.966 3.766 1.00 95.50 93 GLY A CA 1
ATOM 720 C C . GLY A 1 93 ? -12.161 -6.763 2.408 1.00 95.50 93 GLY A C 1
ATOM 721 O O . GLY A 1 93 ? -12.853 -6.520 1.425 1.00 95.50 93 GLY A O 1
ATOM 722 N N . ALA A 1 94 ? -10.836 -6.840 2.292 1.00 94.00 94 ALA A N 1
ATOM 723 C CA . ALA A 1 94 ? -10.145 -6.588 1.028 1.00 94.00 94 ALA A CA 1
ATOM 724 C C . ALA A 1 94 ? -10.525 -7.637 -0.038 1.00 94.00 94 ALA A C 1
ATOM 726 O O . ALA A 1 94 ? -10.126 -8.805 0.049 1.00 94.00 94 ALA A O 1
ATOM 727 N N . GLY A 1 95 ? -11.306 -7.209 -1.035 1.00 87.69 95 GLY A N 1
ATOM 728 C CA . GLY A 1 95 ? -11.807 -8.049 -2.128 1.00 87.69 95 GLY A CA 1
ATOM 729 C C . GLY A 1 95 ? -11.363 -7.581 -3.514 1.00 87.69 95 GLY A C 1
ATOM 730 O O . GLY A 1 95 ? -11.060 -8.421 -4.362 1.00 87.69 95 GLY A O 1
ATOM 731 N N . ALA A 1 96 ? -11.260 -6.264 -3.714 1.00 89.56 96 ALA A N 1
ATOM 732 C CA . ALA A 1 96 ? -10.764 -5.654 -4.942 1.00 89.56 96 ALA A CA 1
ATOM 733 C C . ALA A 1 96 ? -9.233 -5.747 -5.043 1.00 89.56 96 ALA A C 1
ATOM 735 O O . ALA A 1 96 ? -8.524 -5.881 -4.043 1.00 89.56 96 ALA A O 1
ATOM 736 N N . THR A 1 97 ? -8.717 -5.712 -6.268 1.00 91.12 97 THR A N 1
ATOM 737 C CA . THR A 1 97 ? -7.283 -5.604 -6.556 1.00 91.12 97 THR A CA 1
ATOM 738 C C . THR A 1 97 ? -7.111 -4.479 -7.555 1.00 91.12 97 THR A C 1
ATOM 740 O O . THR A 1 97 ? -7.644 -4.550 -8.658 1.00 91.12 97 THR A O 1
ATOM 743 N N . HIS A 1 98 ? -6.391 -3.441 -7.145 1.00 90.44 98 HIS A N 1
ATOM 744 C CA . HIS A 1 98 ? -6.178 -2.251 -7.958 1.00 90.44 98 HIS A CA 1
ATOM 745 C C . HIS A 1 98 ? -4.792 -2.326 -8.597 1.00 90.44 98 HIS A C 1
ATOM 747 O O . HIS A 1 98 ? -3.807 -2.455 -7.862 1.00 90.44 98 HIS A O 1
ATOM 753 N N . PRO A 1 99 ? -4.679 -2.282 -9.936 1.00 88.19 99 PRO A N 1
ATOM 754 C CA . PRO A 1 99 ? -3.379 -2.214 -10.582 1.00 88.19 99 PRO A CA 1
ATOM 755 C C . PRO A 1 99 ? -2.724 -0.872 -10.243 1.00 88.19 99 PRO A C 1
ATOM 757 O O . PRO A 1 99 ? -3.330 0.184 -10.410 1.00 88.19 99 PRO A O 1
ATOM 760 N N . LEU A 1 100 ? -1.482 -0.911 -9.763 1.00 88.44 100 LEU A N 1
ATOM 761 C CA . LEU A 1 100 ? -0.694 0.294 -9.525 1.00 88.44 100 LEU A CA 1
ATOM 762 C C . LEU A 1 100 ? 0.216 0.554 -10.731 1.00 88.44 100 LEU A C 1
ATOM 764 O O . LEU A 1 100 ? 0.924 -0.368 -11.145 1.00 88.44 100 LEU A O 1
ATOM 768 N N . PRO A 1 101 ? 0.244 1.780 -11.282 1.00 89.00 101 PRO A N 1
ATOM 769 C CA . PRO A 1 101 ? 1.180 2.129 -12.343 1.00 89.00 101 PRO A CA 1
ATOM 770 C C . PRO A 1 101 ? 2.604 2.136 -11.779 1.00 89.00 101 PRO A C 1
ATOM 772 O O . PRO A 1 101 ? 2.967 3.018 -11.000 1.00 89.00 101 PRO A O 1
ATOM 775 N N . VAL A 1 102 ? 3.411 1.141 -12.146 1.00 92.19 102 VAL A N 1
ATOM 776 C CA . VAL A 1 102 ? 4.827 1.068 -11.765 1.00 92.19 102 VAL A CA 1
ATOM 777 C C . VAL A 1 102 ? 5.671 1.625 -12.905 1.00 92.19 102 VAL A C 1
ATOM 779 O O . VAL A 1 102 ? 5.580 1.151 -14.034 1.00 92.19 102 VAL A O 1
ATOM 782 N N . ALA A 1 103 ? 6.491 2.621 -12.594 1.00 92.25 103 ALA A N 1
ATOM 783 C CA . ALA A 1 103 ? 7.471 3.214 -13.497 1.00 92.25 103 ALA A CA 1
ATOM 784 C C . ALA A 1 103 ? 8.873 3.115 -12.879 1.00 92.25 103 ALA A C 1
ATOM 786 O O . ALA A 1 103 ? 9.010 2.794 -11.698 1.00 92.25 103 ALA A O 1
ATOM 787 N N . GLU A 1 104 ? 9.916 3.408 -13.657 1.00 93.44 104 GLU A N 1
ATOM 788 C CA . GLU A 1 104 ? 11.302 3.431 -13.182 1.00 93.44 104 GLU A CA 1
ATOM 789 C C . GLU A 1 104 ? 11.947 4.792 -13.435 1.00 93.44 104 GLU A C 1
ATOM 791 O O . GLU A 1 104 ? 11.867 5.348 -14.528 1.00 93.44 104 GLU A O 1
ATOM 796 N N . ALA A 1 105 ? 12.594 5.335 -12.406 1.00 93.81 105 ALA A N 1
ATOM 797 C CA . ALA A 1 105 ? 13.405 6.537 -12.515 1.00 93.81 105 ALA A CA 1
ATOM 798 C C . ALA A 1 105 ? 14.860 6.134 -12.749 1.00 93.81 105 ALA A C 1
ATOM 800 O O . ALA A 1 105 ? 15.422 5.368 -11.964 1.00 93.81 105 ALA A O 1
ATOM 801 N N . MET A 1 106 ? 15.482 6.673 -13.795 1.00 95.38 106 MET A N 1
ATOM 802 C CA . MET A 1 106 ? 16.918 6.536 -14.018 1.00 95.38 106 MET A CA 1
ATOM 803 C C . MET A 1 106 ? 17.650 7.648 -13.261 1.00 95.38 106 MET A C 1
ATOM 805 O O . MET A 1 106 ? 17.549 8.823 -13.605 1.00 95.38 106 MET A O 1
ATOM 809 N N . LEU A 1 107 ? 18.374 7.275 -12.211 1.00 93.75 107 LEU A N 1
ATOM 810 C CA . LEU A 1 107 ? 19.211 8.179 -11.430 1.00 93.75 107 LEU A CA 1
ATOM 811 C C . LEU A 1 107 ? 20.652 8.090 -11.923 1.00 93.75 107 LEU A C 1
ATOM 813 O O . LEU A 1 107 ? 21.241 7.012 -11.897 1.00 93.75 107 LEU A O 1
ATOM 817 N N . THR A 1 108 ? 21.237 9.219 -12.313 1.00 94.31 108 THR A N 1
ATOM 818 C CA . THR A 1 108 ? 22.682 9.320 -12.551 1.00 94.31 108 THR A CA 1
ATOM 819 C C . THR A 1 108 ? 23.367 9.664 -11.234 1.00 94.31 108 THR A C 1
ATOM 821 O O . THR A 1 108 ? 23.172 10.745 -10.678 1.00 94.31 108 THR A O 1
ATOM 824 N N . CYS A 1 109 ? 24.150 8.731 -10.710 1.00 90.75 109 CYS A N 1
ATOM 825 C CA . CYS A 1 109 ? 24.831 8.841 -9.431 1.00 90.75 109 CYS A CA 1
ATOM 826 C C . CYS A 1 109 ? 26.333 9.043 -9.650 1.00 90.75 109 CYS A C 1
ATOM 828 O O . CYS A 1 109 ? 26.948 8.361 -10.464 1.00 90.75 109 CYS A O 1
ATOM 830 N N . LYS A 1 110 ? 26.940 9.960 -8.893 1.00 88.62 110 LYS A N 1
ATOM 831 C CA . LYS A 1 110 ? 28.400 10.096 -8.834 1.00 88.62 110 LYS A CA 1
ATOM 832 C C . LYS A 1 110 ? 28.952 9.180 -7.747 1.00 88.62 110 LYS A C 1
ATOM 834 O O . LYS A 1 110 ? 28.319 9.015 -6.700 1.00 88.62 110 LYS A O 1
ATOM 839 N N . HIS A 1 111 ? 30.115 8.592 -7.994 1.00 84.19 111 HIS A N 1
ATOM 840 C CA . HIS A 1 111 ? 30.845 7.878 -6.957 1.00 84.19 111 HIS A CA 1
ATOM 841 C C . HIS A 1 111 ? 31.351 8.850 -5.884 1.00 84.19 111 HIS A C 1
ATOM 843 O O . HIS A 1 111 ? 31.420 10.064 -6.087 1.00 84.19 111 HIS A O 1
ATOM 849 N N . LYS A 1 112 ? 31.656 8.310 -4.698 1.00 80.50 112 LYS A N 1
ATOM 850 C CA . LYS A 1 112 ? 32.211 9.100 -3.588 1.00 80.50 112 LYS A CA 1
ATOM 851 C C . LYS A 1 112 ? 33.627 9.593 -3.887 1.00 80.50 112 LYS A C 1
ATOM 853 O O . LYS A 1 112 ? 34.036 10.599 -3.316 1.00 80.50 112 LYS A O 1
ATOM 858 N N . PHE A 1 113 ? 34.353 8.879 -4.745 1.00 78.31 113 PHE A N 1
ATOM 859 C CA . PHE A 1 113 ? 35.704 9.228 -5.152 1.00 78.31 113 PHE A CA 1
ATOM 860 C C . PHE A 1 113 ? 35.672 9.978 -6.490 1.00 78.31 113 PHE A C 1
ATOM 862 O O . PHE A 1 113 ? 34.939 9.570 -7.390 1.00 78.31 113 PHE A O 1
ATOM 869 N N . PRO A 1 114 ? 36.428 11.081 -6.618 1.00 71.94 114 PRO A N 1
ATOM 870 C CA . PRO A 1 114 ? 36.369 11.965 -7.783 1.00 71.94 114 PRO A CA 1
ATOM 871 C C . PRO A 1 114 ? 36.885 11.332 -9.084 1.00 71.94 114 PRO A C 1
ATOM 873 O O . PRO A 1 114 ? 36.511 11.810 -10.149 1.00 71.94 114 PRO A O 1
ATOM 876 N N . ASP A 1 115 ? 37.681 10.263 -8.997 1.00 81.25 115 ASP A N 1
ATOM 877 C CA . ASP A 1 115 ? 38.271 9.574 -10.155 1.00 81.25 115 ASP A CA 1
ATOM 878 C C . ASP A 1 115 ? 37.387 8.449 -10.727 1.00 81.25 115 ASP A C 1
ATOM 880 O O . ASP A 1 115 ? 37.769 7.802 -11.699 1.00 81.25 115 ASP A O 1
ATOM 884 N N . GLU A 1 116 ? 36.212 8.190 -10.145 1.00 81.69 116 GLU A N 1
ATOM 885 C CA . GLU A 1 116 ? 35.294 7.157 -10.635 1.00 81.69 116 GLU A CA 1
ATOM 886 C C . GLU A 1 116 ? 34.153 7.754 -11.474 1.00 81.69 116 GLU A C 1
ATOM 888 O O . GLU A 1 116 ? 33.452 8.682 -11.053 1.00 81.69 116 GLU A O 1
ATOM 893 N N . ASP A 1 117 ? 33.916 7.161 -12.648 1.00 86.69 117 ASP A N 1
ATOM 894 C CA . ASP A 1 117 ? 32.836 7.543 -13.562 1.00 86.69 117 ASP A CA 1
ATOM 895 C C . ASP A 1 117 ? 31.457 7.463 -12.897 1.00 86.69 117 ASP A C 1
ATOM 897 O O . ASP A 1 117 ? 31.199 6.627 -12.034 1.00 86.69 117 ASP A O 1
ATOM 901 N N . SER A 1 118 ? 30.512 8.310 -13.307 1.00 89.56 118 SER A N 1
ATOM 902 C CA . SER A 1 118 ? 29.132 8.207 -12.817 1.00 89.56 118 SER A CA 1
ATOM 903 C C . SER A 1 118 ? 28.486 6.876 -13.213 1.00 89.56 118 SER A C 1
ATOM 905 O O . SER A 1 118 ? 28.698 6.391 -14.322 1.00 89.56 118 SER A O 1
ATOM 907 N N . TYR A 1 119 ? 27.613 6.340 -12.362 1.00 90.62 119 TYR A N 1
ATOM 908 C CA . TYR A 1 119 ? 26.812 5.153 -12.663 1.00 90.62 119 TYR A CA 1
ATOM 909 C C . TYR A 1 119 ? 25.324 5.490 -12.754 1.00 90.62 119 TYR A C 1
ATOM 911 O O . TYR A 1 119 ? 24.851 6.484 -12.201 1.00 90.62 119 TYR A O 1
ATOM 919 N N . GLN A 1 120 ? 24.566 4.641 -13.442 1.00 94.56 120 GLN A N 1
ATOM 920 C CA . GLN A 1 120 ? 23.115 4.763 -13.540 1.00 94.56 120 GLN A CA 1
ATOM 921 C C . GLN A 1 120 ? 22.433 3.759 -12.615 1.00 94.56 120 GLN A C 1
ATOM 923 O O . GLN A 1 120 ? 22.834 2.597 -12.521 1.00 94.56 120 GLN A O 1
ATOM 928 N N . LYS A 1 121 ? 21.378 4.202 -11.934 1.00 92.50 121 LYS A N 1
ATOM 929 C CA . LYS A 1 121 ? 20.544 3.361 -11.078 1.00 92.50 121 LYS A CA 1
ATOM 930 C C . LYS A 1 121 ? 19.079 3.529 -11.442 1.00 92.50 121 LYS A C 1
ATOM 932 O O . LYS A 1 121 ? 18.537 4.623 -11.335 1.00 92.50 121 LYS A O 1
ATOM 937 N N . PHE A 1 122 ? 18.427 2.425 -11.782 1.00 92.94 122 PHE A N 1
ATOM 938 C CA . PHE A 1 122 ? 16.986 2.379 -12.002 1.00 92.94 122 PHE A CA 1
ATOM 939 C C . PHE A 1 122 ? 16.270 2.149 -10.669 1.00 92.94 122 PHE A C 1
ATOM 941 O O . PHE A 1 122 ? 16.593 1.220 -9.921 1.00 92.94 122 PHE A O 1
ATOM 948 N N . VAL A 1 123 ? 15.346 3.044 -10.324 1.00 94.25 123 VAL A N 1
ATOM 949 C CA . VAL A 1 123 ? 14.570 2.977 -9.083 1.00 94.25 123 VAL A CA 1
ATOM 950 C C . VAL A 1 123 ? 13.085 2.912 -9.426 1.00 94.25 123 VAL A C 1
ATOM 952 O O . VAL A 1 123 ? 12.544 3.911 -9.901 1.00 94.25 123 VAL A O 1
ATOM 955 N N . PRO A 1 124 ? 12.405 1.782 -9.166 1.00 94.94 124 P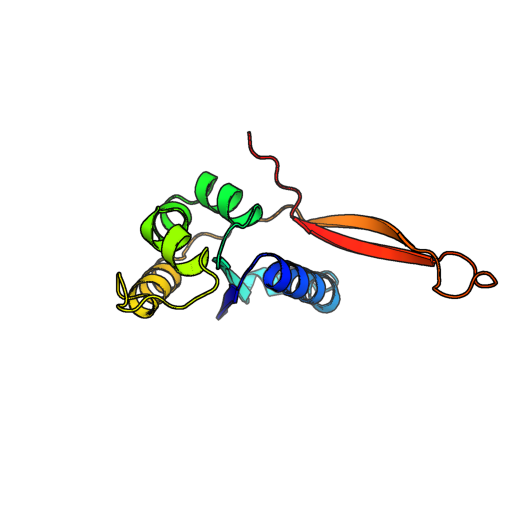RO A N 1
ATOM 956 C CA . PRO A 1 124 ? 10.975 1.687 -9.385 1.00 94.94 124 PRO A CA 1
ATOM 957 C C . PRO A 1 124 ? 10.205 2.554 -8.390 1.00 94.94 124 PRO A C 1
ATOM 959 O O . PRO A 1 124 ? 10.551 2.629 -7.204 1.00 94.94 124 PRO A O 1
ATOM 962 N N . PHE A 1 125 ? 9.136 3.173 -8.877 1.00 93.69 125 PHE A N 1
ATOM 963 C CA . PHE A 1 125 ? 8.198 3.975 -8.103 1.00 93.69 125 PHE A CA 1
ATOM 964 C C . PHE A 1 125 ? 6.771 3.790 -8.632 1.00 93.69 125 PHE A C 1
ATOM 966 O O . PHE A 1 125 ? 6.557 3.338 -9.755 1.00 93.69 125 PHE A O 1
ATOM 973 N N . VAL A 1 126 ? 5.782 4.123 -7.802 1.00 92.94 126 VAL A N 1
ATOM 974 C CA . VAL A 1 126 ? 4.373 4.128 -8.210 1.00 92.94 126 VAL A CA 1
ATOM 975 C C . VAL A 1 126 ? 4.035 5.515 -8.757 1.00 92.94 126 VAL A C 1
ATOM 977 O O . VAL A 1 126 ? 4.078 6.496 -8.014 1.00 92.94 126 VAL A O 1
ATOM 980 N N . GLY A 1 127 ? 3.732 5.598 -10.051 1.00 89.06 127 GLY A N 1
ATOM 981 C CA . GLY A 1 127 ? 3.429 6.844 -10.756 1.00 89.06 127 GLY A CA 1
ATOM 982 C C . GLY A 1 127 ? 1.970 7.251 -10.590 1.00 89.06 127 GLY A C 1
ATOM 983 O O . GLY A 1 127 ? 1.163 7.019 -11.484 1.00 89.06 127 GLY A O 1
ATOM 984 N N . VAL A 1 128 ? 1.620 7.835 -9.444 1.00 83.56 128 VAL A N 1
ATOM 985 C CA . VAL A 1 128 ? 0.259 8.324 -9.172 1.00 83.56 128 VAL A CA 1
ATOM 986 C C . VAL A 1 128 ? 0.204 9.847 -9.257 1.00 83.56 128 VAL A C 1
ATOM 988 O O . VAL A 1 128 ? 0.964 10.530 -8.575 1.00 83.56 128 VAL A O 1
ATOM 991 N N . SER A 1 129 ? -0.712 10.377 -10.071 1.00 69.38 129 SER A N 1
ATOM 992 C CA . SER A 1 129 ? -1.118 11.784 -10.000 1.00 69.38 129 SER A CA 1
ATOM 993 C C . SER A 1 129 ? -2.297 11.909 -9.044 1.00 69.38 129 SER A 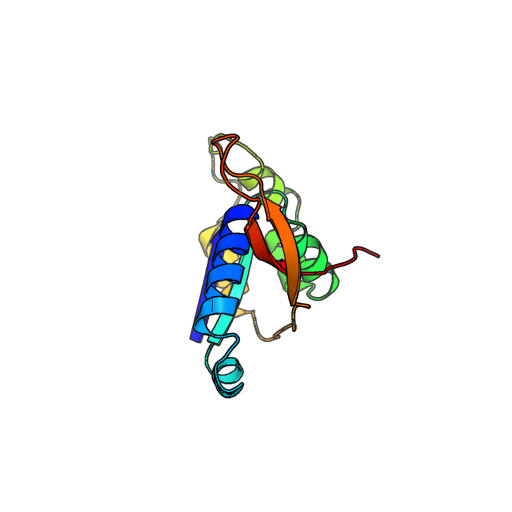C 1
ATOM 995 O O . SER A 1 129 ? -3.278 11.175 -9.166 1.00 69.38 129 SER A O 1
ATOM 997 N N . LEU A 1 130 ? -2.200 12.839 -8.098 1.00 60.25 130 LEU A N 1
ATOM 998 C CA . LEU A 1 130 ? -3.370 13.333 -7.380 1.00 60.25 130 LEU A CA 1
ATOM 999 C C . LEU A 1 130 ? -4.054 14.323 -8.327 1.00 60.25 130 LEU A C 1
ATOM 1001 O O . LEU A 1 130 ? -3.413 15.286 -8.746 1.00 60.25 130 LEU A O 1
ATOM 1005 N N . ALA A 1 131 ? -5.280 14.007 -8.742 1.00 47.41 131 ALA A N 1
ATOM 1006 C CA . ALA A 1 131 ? -6.119 14.917 -9.517 1.00 47.41 131 ALA A CA 1
ATOM 1007 C C . ALA A 1 131 ? -6.611 16.074 -8.640 1.00 47.41 131 ALA A C 1
ATOM 1009 O O . ALA A 1 131 ? -6.863 15.820 -7.437 1.00 47.41 131 ALA A O 1
#

Organism: Pandion haliaetus (NCBI:txid56262)

Sequence (131 aa):
LKVVAVGGAGYHSTLLRCFVRHLGAKSPEWLGYLRFLLVPLGTHPVAQYLGSVDGRYGAAFLDPPWRELFGRSEPPATEPFNVVGRILAYVTGAGATHPLPVAEAMLTCKHKFPDEDSYQKFVPFVGVSLA

InterPro domains:
  IPR019381 Phosphofurin acidic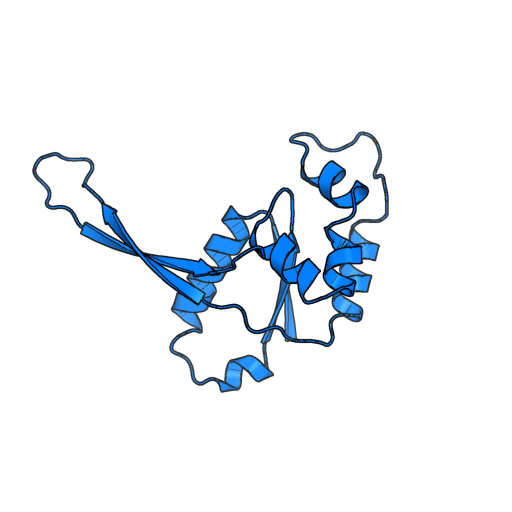 cluster sorting protein 1/2, C-terminal [PF10254] (2-128)
  IPR019381 Phosphofurin acidic cluster sorting protein 1/2, C-terminal [PTHR13280] (2-128)

pLDDT: mean 91.33, std 6.71, range [47.41, 98.06]